Protein AF-A0ABD0PYE1-F1 (afdb_monomer_lite)

Organism: Cirrhinus mrigala (NCBI:txid683832)

InterPro domains:
  IPR011009 Protein kinase-like domain superfamily [SSF56112] (1-50)

Sequence (50 aa):
VCIVQKRDTEKMYAMKYMNKQQCIERDEVRNVFRELEILQEIEHVFLVNL

pLDDT: mean 97.75, std 0.66, range [95.25, 98.56]

Foldseek 3Di:
DDWDADVPPRDIDDDDDDDPVVCVVVVVPVVVVVVVVVLVVDDDPPDRHD

Radius of gyration: 13.33 Å; chains: 1; bounding box: 34×23×29 Å

Structure (mmCIF, N/CA/C/O backbone):
data_AF-A0ABD0PYE1-F1
#
_entry.id   AF-A0ABD0PYE1-F1
#
loop_
_atom_site.group_PDB
_atom_site.id
_atom_site.type_symbol
_atom_site.label_atom_id
_atom_site.label_alt_id
_atom_site.label_comp_id
_atom_site.label_asym_id
_atom_site.label_entity_id
_atom_site.label_seq_id
_atom_site.pdbx_PDB_ins_code
_atom_site.Cartn_x
_atom_site.Cartn_y
_atom_site.Cartn_z
_atom_site.occupancy
_atom_site.B_iso_or_equiv
_atom_site.auth_seq_id
_atom_site.auth_comp_id
_atom_site.auth_asym_id
_atom_site.auth_atom_id
_atom_site.pdbx_PDB_model_num
ATOM 1 N N . VAL A 1 1 ? -3.331 8.421 -3.215 1.00 95.88 1 VAL A N 1
ATOM 2 C CA . VAL A 1 1 ? -2.193 7.789 -3.921 1.00 95.88 1 VAL A CA 1
ATOM 3 C C . VAL A 1 1 ? -1.232 8.889 -4.337 1.00 95.88 1 VAL A C 1
ATOM 5 O O . VAL A 1 1 ? -1.715 9.947 -4.723 1.00 95.88 1 VAL A O 1
ATOM 8 N N . CYS A 1 2 ? 0.077 8.682 -4.223 1.00 98.00 2 CYS A N 1
ATOM 9 C CA . CYS A 1 2 ? 1.108 9.611 -4.692 1.00 98.00 2 CYS A CA 1
ATOM 10 C C . CYS A 1 2 ? 2.249 8.861 -5.396 1.00 98.00 2 CYS A C 1
ATOM 12 O O . CYS A 1 2 ? 2.377 7.646 -5.253 1.00 98.00 2 CYS A O 1
ATOM 14 N N . ILE A 1 3 ? 3.071 9.597 -6.143 1.00 98.06 3 ILE A N 1
ATOM 15 C CA . ILE A 1 3 ? 4.325 9.095 -6.708 1.00 98.06 3 ILE A CA 1
ATOM 16 C C . ILE A 1 3 ? 5.425 9.269 -5.653 1.00 98.06 3 ILE A C 1
ATOM 18 O O . ILE A 1 3 ? 5.552 10.347 -5.071 1.00 98.06 3 ILE A O 1
ATOM 22 N N . VAL A 1 4 ? 6.217 8.225 -5.410 1.00 98.44 4 VAL A N 1
ATOM 23 C CA . VAL A 1 4 ? 7.332 8.231 -4.449 1.00 98.44 4 VAL A CA 1
ATOM 24 C C . VAL A 1 4 ? 8.605 7.678 -5.080 1.00 98.44 4 VAL A C 1
ATOM 26 O O . VAL A 1 4 ? 8.535 6.873 -6.003 1.00 98.44 4 VAL A O 1
ATOM 29 N N . GLN A 1 5 ? 9.763 8.073 -4.551 1.00 98.56 5 GLN A N 1
ATOM 30 C CA . GLN A 1 5 ? 11.064 7.529 -4.937 1.00 98.56 5 GLN A CA 1
ATOM 31 C C . GLN A 1 5 ? 11.693 6.782 -3.759 1.00 98.56 5 GLN A C 1
ATOM 33 O O . GLN A 1 5 ? 11.816 7.328 -2.657 1.00 98.56 5 GLN A O 1
ATOM 38 N N . LYS A 1 6 ? 12.114 5.534 -3.977 1.00 98.19 6 LYS A N 1
ATOM 39 C CA . LYS A 1 6 ? 12.840 4.752 -2.973 1.00 98.19 6 LYS A CA 1
ATOM 40 C C . LYS A 1 6 ? 14.295 5.235 -2.926 1.00 98.19 6 LYS A C 1
ATOM 42 O O . LYS A 1 6 ? 15.024 5.094 -3.900 1.00 98.19 6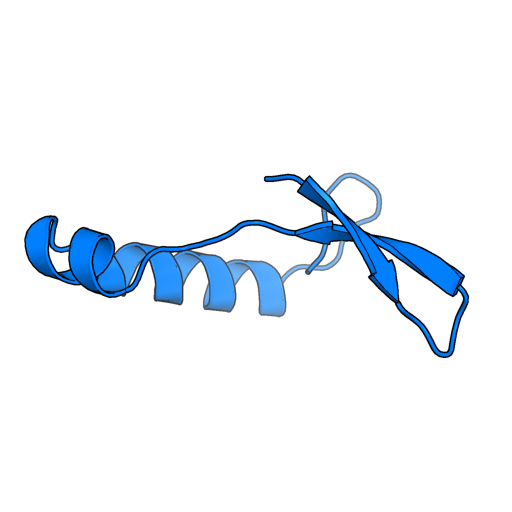 LYS A O 1
ATOM 47 N N . ARG A 1 7 ? 14.710 5.820 -1.798 1.00 98.06 7 ARG A N 1
ATOM 48 C CA . ARG A 1 7 ? 15.950 6.622 -1.677 1.00 98.06 7 ARG A CA 1
ATOM 49 C C . ARG A 1 7 ? 17.255 5.898 -2.022 1.00 98.06 7 ARG A C 1
ATOM 51 O O . ARG A 1 7 ? 18.196 6.543 -2.446 1.00 98.06 7 ARG A O 1
ATOM 58 N N . ASP A 1 8 ? 17.327 4.596 -1.798 1.00 98.25 8 ASP A N 1
ATOM 59 C CA . ASP A 1 8 ? 18.535 3.783 -2.000 1.00 98.25 8 ASP A CA 1
ATOM 60 C C . ASP A 1 8 ? 18.673 3.227 -3.428 1.00 98.25 8 ASP A C 1
ATOM 62 O O . ASP A 1 8 ? 19.769 2.881 -3.849 1.00 98.25 8 ASP A O 1
ATOM 66 N N . THR A 1 9 ? 17.568 3.117 -4.167 1.00 98.25 9 THR A N 1
ATOM 67 C CA . THR A 1 9 ? 17.526 2.535 -5.524 1.00 98.25 9 THR A CA 1
ATOM 68 C C . THR A 1 9 ? 17.105 3.540 -6.585 1.00 98.25 9 THR A C 1
ATOM 70 O O . THR A 1 9 ? 17.093 3.199 -7.763 1.00 98.25 9 THR A O 1
ATOM 73 N N . GLU A 1 10 ? 16.676 4.732 -6.166 1.00 97.75 10 GLU A N 1
ATOM 74 C CA . GLU A 1 10 ? 16.114 5.799 -7.001 1.00 97.75 10 GLU A CA 1
ATOM 75 C C . GLU A 1 10 ? 14.889 5.382 -7.837 1.00 97.75 10 GLU A C 1
ATOM 77 O O . GLU A 1 10 ? 14.397 6.156 -8.660 1.00 97.75 10 GLU A O 1
ATOM 82 N N . LYS A 1 11 ? 14.340 4.186 -7.588 1.00 98.31 11 LYS A N 1
ATOM 83 C CA . LYS A 1 11 ? 13.167 3.651 -8.279 1.00 98.31 11 LYS A CA 1
ATOM 84 C C . LYS A 1 11 ? 11.901 4.395 -7.863 1.00 98.31 11 LYS A C 1
ATOM 86 O O . LYS A 1 11 ? 11.691 4.680 -6.682 1.00 98.31 11 LYS A O 1
ATOM 91 N N . MET A 1 12 ? 11.052 4.665 -8.848 1.00 98.38 12 MET A N 1
ATOM 92 C CA . MET A 1 12 ? 9.762 5.326 -8.669 1.00 98.38 12 MET A CA 1
ATOM 93 C C . MET A 1 12 ? 8.654 4.296 -8.419 1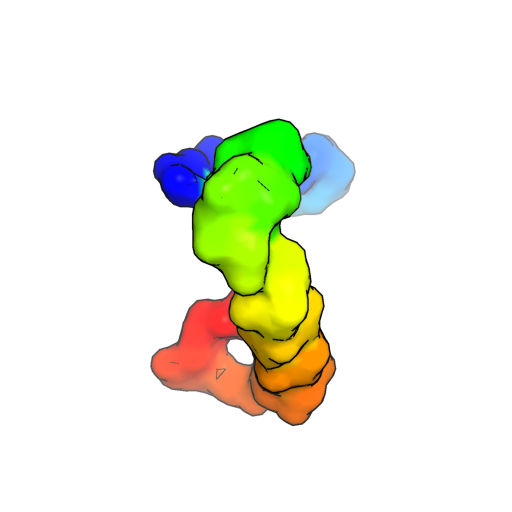.00 98.38 12 MET A C 1
ATOM 95 O O . MET A 1 12 ? 8.616 3.264 -9.083 1.00 98.38 12 MET A O 1
ATOM 99 N N . TYR A 1 13 ? 7.738 4.598 -7.499 1.00 98.44 13 TYR A N 1
ATOM 100 C CA . TYR A 1 13 ? 6.600 3.749 -7.131 1.00 98.44 13 TYR A CA 1
ATOM 101 C C . TYR A 1 13 ? 5.327 4.580 -6.930 1.00 98.44 13 TYR A C 1
ATOM 103 O O . TYR A 1 13 ? 5.387 5.795 -6.722 1.00 98.44 13 TYR A O 1
ATOM 111 N N . ALA A 1 14 ? 4.172 3.914 -6.937 1.00 98.25 14 ALA A N 1
ATOM 112 C CA . ALA A 1 14 ? 2.914 4.482 -6.466 1.00 98.25 14 ALA A CA 1
ATOM 113 C C . ALA A 1 14 ? 2.682 4.085 -4.998 1.00 98.25 14 ALA A C 1
ATOM 115 O O . ALA A 1 14 ? 2.724 2.908 -4.660 1.00 98.25 14 ALA A O 1
ATOM 116 N N . MET A 1 15 ? 2.409 5.053 -4.120 1.00 98.19 15 MET A N 1
ATOM 117 C CA . MET A 1 15 ? 2.116 4.813 -2.703 1.00 98.19 15 MET A CA 1
ATOM 118 C C . MET A 1 15 ? 0.666 5.185 -2.379 1.00 98.19 15 MET A C 1
ATOM 120 O O . MET A 1 15 ? 0.220 6.316 -2.601 1.00 98.19 15 MET A O 1
ATOM 124 N N . LYS A 1 16 ? -0.090 4.234 -1.825 1.00 97.25 16 LYS A N 1
ATOM 125 C CA . LYS A 1 16 ? -1.463 4.434 -1.341 1.00 97.25 16 LYS A CA 1
ATOM 126 C C . LYS A 1 16 ? -1.445 4.691 0.170 1.00 97.25 16 LYS A C 1
ATOM 128 O O . LYS A 1 16 ? -1.084 3.814 0.944 1.00 97.25 16 LYS A O 1
ATOM 133 N N . TYR A 1 17 ? -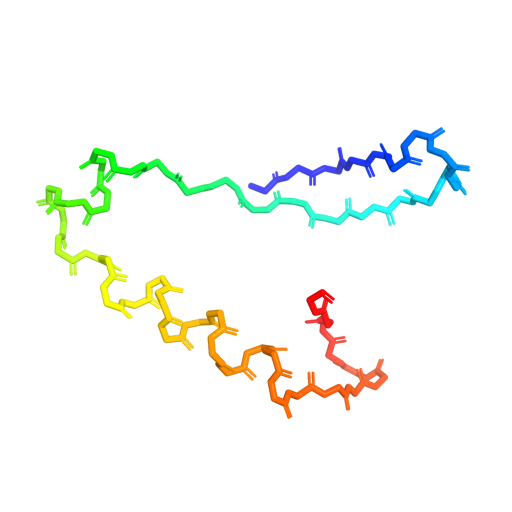1.842 5.890 0.597 1.00 96.94 17 TYR A N 1
ATOM 134 C CA . TYR A 1 17 ? -1.999 6.204 2.020 1.00 96.94 17 TYR A CA 1
ATOM 135 C C . TYR A 1 17 ? -3.330 5.684 2.552 1.00 96.94 17 TYR A C 1
ATOM 137 O O . TYR A 1 17 ? -4.375 5.986 1.978 1.00 96.94 17 TYR A O 1
ATOM 145 N N . MET A 1 18 ? -3.277 4.997 3.692 1.00 97.06 18 MET A N 1
ATOM 146 C CA . MET A 1 18 ? -4.452 4.577 4.453 1.00 97.06 18 MET A CA 1
ATOM 147 C C . MET A 1 18 ? -4.421 5.240 5.831 1.00 97.06 18 MET A C 1
ATOM 149 O O . MET A 1 18 ? -3.489 5.039 6.612 1.00 97.06 18 MET A O 1
ATOM 153 N N . ASN A 1 19 ? -5.424 6.068 6.132 1.00 97.81 19 ASN A N 1
ATOM 154 C CA . ASN A 1 19 ? -5.540 6.710 7.438 1.00 97.81 19 ASN A CA 1
ATOM 155 C C . ASN A 1 19 ? -6.135 5.717 8.447 1.00 97.81 19 ASN A C 1
ATOM 157 O O . ASN A 1 19 ? -7.295 5.333 8.319 1.00 97.81 19 ASN A O 1
ATOM 161 N N . LYS A 1 20 ? -5.351 5.330 9.462 1.00 97.56 20 LYS A N 1
ATOM 162 C CA . LYS A 1 20 ? -5.755 4.323 10.459 1.00 97.56 20 LYS A CA 1
ATOM 163 C C . LYS A 1 20 ? 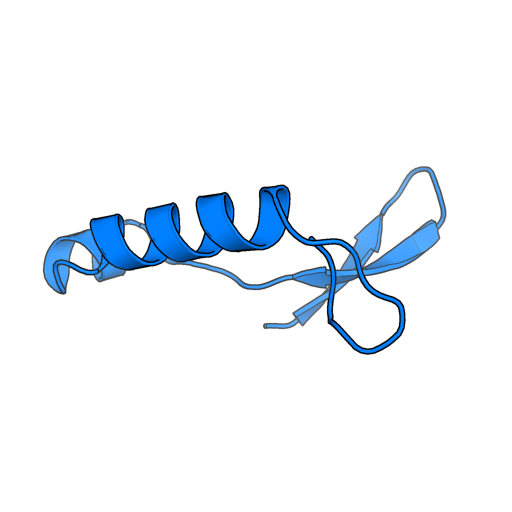-7.046 4.689 11.192 1.00 97.56 20 LYS A C 1
ATOM 165 O O . LYS A 1 20 ? -7.914 3.836 11.326 1.00 97.56 20 LYS A O 1
ATOM 170 N N . GLN A 1 21 ? -7.182 5.942 11.621 1.00 98.25 21 GLN A N 1
ATOM 171 C CA . GLN A 1 21 ? -8.351 6.404 12.368 1.00 98.25 21 GLN A CA 1
ATOM 172 C C . GLN A 1 21 ? -9.619 6.314 11.511 1.00 98.25 21 GLN A C 1
ATOM 174 O O . GLN A 1 21 ? -10.598 5.702 11.926 1.00 98.25 21 GLN A O 1
ATOM 179 N N 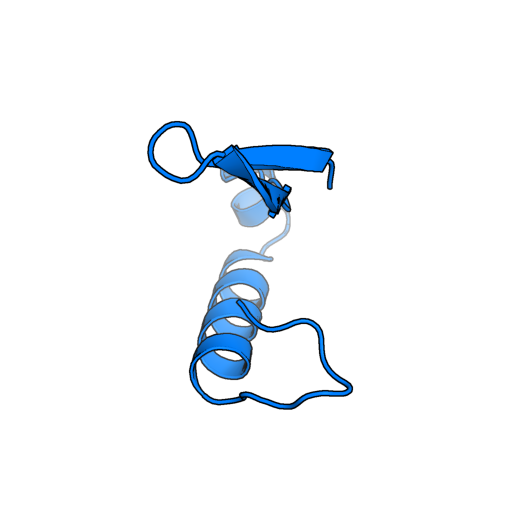. GLN A 1 22 ? -9.562 6.804 10.268 1.00 98.12 22 GLN A N 1
ATOM 180 C CA . GLN A 1 22 ? -10.693 6.704 9.339 1.00 98.12 22 GLN A CA 1
ATOM 181 C C . GLN A 1 22 ? -11.033 5.252 8.984 1.00 98.12 22 GLN A C 1
ATOM 183 O O . GLN A 1 22 ? -12.202 4.934 8.791 1.00 98.12 22 GLN A O 1
ATOM 188 N N . CYS A 1 23 ? -10.035 4.365 8.900 1.00 98.12 23 CYS A N 1
ATOM 189 C CA . CYS A 1 23 ? -10.283 2.946 8.642 1.00 98.12 23 CYS A CA 1
ATOM 190 C C . CYS A 1 23 ? -11.037 2.283 9.801 1.00 98.12 23 CYS A C 1
ATOM 192 O O . CYS A 1 23 ? -11.899 1.450 9.550 1.00 98.12 23 CYS A O 1
ATOM 194 N N . ILE A 1 24 ? -10.733 2.650 11.050 1.00 98.19 24 ILE A N 1
ATOM 195 C CA . ILE A 1 24 ? -11.444 2.144 12.234 1.00 98.19 24 ILE A CA 1
ATOM 196 C C . ILE A 1 24 ? -12.868 2.706 12.275 1.00 98.19 24 ILE A C 1
ATOM 198 O O . ILE A 1 24 ? -13.818 1.947 12.424 1.00 98.19 24 ILE A O 1
ATOM 202 N N . GLU A 1 25 ? -13.025 4.019 12.088 1.00 98.38 25 GLU A N 1
ATOM 203 C CA . GLU A 1 25 ? -14.331 4.700 12.117 1.00 98.38 25 GLU A CA 1
ATOM 204 C C . GLU A 1 25 ? -15.307 4.183 11.053 1.00 98.38 25 GLU A C 1
ATOM 206 O O . GLU A 1 25 ? -16.518 4.234 11.253 1.00 98.38 25 GLU A O 1
ATOM 211 N N . ARG A 1 26 ? -14.785 3.688 9.926 1.00 97.88 26 ARG A N 1
ATOM 212 C CA . ARG A 1 26 ? -15.571 3.166 8.800 1.00 97.88 26 ARG A CA 1
ATOM 213 C C . ARG A 1 26 ? -15.622 1.635 8.728 1.00 97.88 26 ARG A C 1
ATOM 215 O O . ARG A 1 26 ? -16.170 1.118 7.767 1.00 97.88 26 ARG A O 1
ATOM 222 N N . ASP A 1 27 ? -15.049 0.927 9.704 1.00 97.19 27 ASP A N 1
ATOM 223 C CA . ASP A 1 27 ? -14.922 -0.544 9.712 1.00 97.19 27 ASP A CA 1
ATOM 224 C C . ASP A 1 27 ? -14.221 -1.133 8.460 1.00 97.19 27 ASP A C 1
ATOM 226 O O . ASP A 1 27 ? -14.477 -2.248 8.014 1.00 97.19 27 ASP A O 1
ATOM 230 N N . GLU A 1 28 ? -13.274 -0.386 7.886 1.00 98.06 28 GLU A N 1
ATOM 231 C CA . GLU A 1 28 ? -12.553 -0.754 6.655 1.00 98.06 28 GLU A CA 1
ATOM 232 C C . GLU A 1 28 ? -11.276 -1.558 6.920 1.00 98.06 28 GLU A C 1
ATOM 234 O O . GLU A 1 28 ? -10.634 -2.045 5.990 1.00 98.06 28 GLU A O 1
ATOM 239 N N . VAL A 1 29 ? -10.879 -1.720 8.186 1.00 98.12 29 VAL A N 1
ATOM 240 C CA . VAL A 1 29 ? -9.614 -2.372 8.572 1.00 98.12 29 VAL A CA 1
ATOM 241 C C . VAL A 1 29 ? -9.474 -3.755 7.925 1.00 98.12 29 VAL A C 1
ATOM 243 O O . VAL A 1 29 ? -8.421 -4.073 7.376 1.00 98.12 29 VAL A O 1
ATOM 246 N N . ARG A 1 30 ? -10.550 -4.553 7.919 1.00 98.19 30 ARG A N 1
ATOM 247 C CA . ARG A 1 30 ? -10.565 -5.889 7.299 1.00 98.19 30 ARG A CA 1
ATOM 248 C C . ARG A 1 30 ? -10.338 -5.837 5.791 1.00 98.19 30 ARG A C 1
ATOM 250 O O . ARG A 1 30 ? -9.636 -6.688 5.256 1.00 98.19 30 ARG A O 1
ATOM 257 N N . ASN A 1 31 ? -10.904 -4.839 5.118 1.00 97.75 31 ASN A N 1
ATOM 258 C CA . ASN A 1 31 ? -10.760 -4.674 3.675 1.00 97.75 31 ASN A CA 1
ATOM 259 C C . ASN A 1 31 ? -9.330 -4.263 3.310 1.00 97.75 31 ASN A C 1
ATOM 261 O O . ASN A 1 31 ? -8.783 -4.784 2.342 1.00 97.75 31 ASN A O 1
ATOM 265 N N . VAL A 1 32 ? -8.693 -3.411 4.124 1.00 98.00 32 VAL A N 1
ATOM 266 C CA . VAL A 1 32 ? -7.276 -3.045 3.947 1.00 98.00 32 VAL A CA 1
ATOM 267 C C . VAL A 1 32 ? -6.360 -4.261 4.083 1.00 98.00 32 VAL A C 1
ATOM 269 O O . VAL A 1 32 ? -5.472 -4.447 3.255 1.00 98.00 32 VAL A O 1
ATOM 272 N N . PHE A 1 33 ? -6.571 -5.107 5.098 1.00 98.19 33 PHE A N 1
ATOM 273 C CA . PHE A 1 33 ? -5.778 -6.331 5.255 1.00 98.19 33 PHE A CA 1
ATOM 274 C C . PHE A 1 33 ? -6.011 -7.318 4.114 1.00 98.19 33 PHE A C 1
ATOM 276 O O . PHE A 1 33 ? -5.043 -7.820 3.555 1.00 98.19 33 PHE A O 1
ATOM 283 N N . ARG A 1 34 ? -7.266 -7.521 3.702 1.00 98.19 34 ARG A N 1
ATOM 284 C CA . ARG A 1 34 ? -7.590 -8.393 2.570 1.00 98.19 34 ARG A CA 1
ATOM 285 C C . ARG A 1 34 ? -6.932 -7.925 1.268 1.00 98.19 34 ARG A C 1
ATOM 287 O O . ARG A 1 34 ? -6.456 -8.754 0.504 1.00 98.19 34 ARG A O 1
ATOM 294 N N . GLU A 1 35 ? -6.898 -6.617 1.002 1.00 97.56 35 GLU A N 1
ATOM 295 C CA . GLU A 1 35 ? -6.188 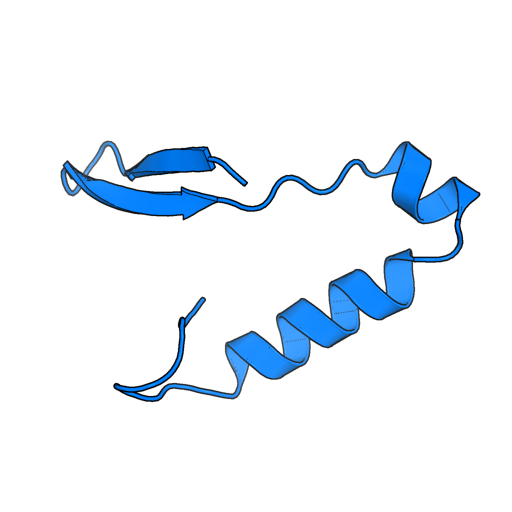-6.061 -0.162 1.00 97.56 35 GLU A CA 1
ATOM 296 C C . GLU A 1 35 ? -4.689 -6.395 -0.113 1.00 97.56 35 GLU A C 1
ATOM 298 O O . GLU A 1 35 ? -4.131 -6.827 -1.118 1.00 97.56 35 GLU A O 1
ATOM 303 N N . LEU A 1 36 ? -4.049 -6.246 1.053 1.00 97.69 36 LEU A N 1
ATOM 304 C CA . LEU A 1 36 ? -2.636 -6.590 1.236 1.00 97.69 36 LEU A CA 1
ATOM 305 C C . LEU A 1 36 ? -2.370 -8.090 1.060 1.00 97.69 36 LEU A C 1
ATOM 307 O O . LEU A 1 36 ? -1.409 -8.439 0.385 1.00 97.69 36 LEU A O 1
ATOM 311 N N . GLU A 1 37 ? -3.205 -8.957 1.637 1.00 98.12 37 GLU A N 1
ATOM 312 C CA . GLU A 1 37 ? -3.088 -10.418 1.506 1.00 98.12 37 GLU A CA 1
ATOM 313 C C . GLU A 1 37 ? -3.172 -10.844 0.035 1.00 98.12 37 GLU A C 1
ATOM 315 O O . GLU A 1 37 ? -2.278 -11.519 -0.466 1.00 98.12 37 GLU A O 1
ATOM 320 N N . ILE A 1 38 ? -4.191 -10.371 -0.692 1.00 97.69 38 ILE A N 1
ATOM 321 C CA . ILE A 1 38 ? -4.383 -10.705 -2.110 1.00 97.69 38 ILE A CA 1
ATOM 322 C C . ILE A 1 38 ? -3.197 -10.229 -2.959 1.00 97.69 38 ILE A C 1
ATOM 324 O O . ILE A 1 38 ? -2.710 -10.972 -3.807 1.00 97.69 38 ILE A O 1
ATOM 328 N N . LEU A 1 39 ? -2.725 -8.995 -2.757 1.00 97.50 39 LEU A N 1
ATOM 329 C CA . LEU A 1 39 ? -1.640 -8.435 -3.570 1.00 97.50 39 LEU A CA 1
ATOM 330 C C . LEU A 1 39 ? -0.260 -9.023 -3.239 1.00 97.50 39 LEU A C 1
ATOM 332 O O . LEU A 1 39 ? 0.631 -8.940 -4.076 1.00 97.50 39 LEU A O 1
ATOM 336 N N . GLN A 1 40 ? -0.069 -9.619 -2.058 1.00 97.25 40 GLN A N 1
ATOM 337 C CA . GLN A 1 40 ? 1.157 -10.359 -1.729 1.00 97.25 40 GLN A CA 1
ATOM 338 C C . GLN A 1 40 ? 1.226 -11.728 -2.419 1.00 97.25 40 GLN A C 1
ATOM 340 O O . GLN A 1 40 ? 2.321 -12.239 -2.639 1.00 97.25 40 GLN A O 1
ATOM 345 N N . GLU A 1 41 ? 0.080 -12.323 -2.758 1.00 97.69 41 GLU A N 1
ATOM 346 C CA . GLU A 1 41 ? -0.000 -13.651 -3.383 1.00 97.69 41 GLU A CA 1
ATOM 347 C C . GLU A 1 41 ? -0.019 -13.608 -4.921 1.00 97.69 41 GLU A C 1
ATOM 349 O O . GLU A 1 41 ? 0.042 -14.655 -5.569 1.00 97.69 41 GLU A O 1
ATOM 354 N N . ILE A 1 42 ? -0.107 -12.418 -5.526 1.00 97.50 42 ILE A N 1
ATOM 355 C CA . ILE A 1 42 ? -0.251 -12.248 -6.975 1.00 97.50 42 ILE A CA 1
ATOM 356 C C . ILE A 1 42 ? 0.905 -11.416 -7.532 1.00 97.50 42 ILE A C 1
ATOM 358 O O . ILE A 1 42 ? 1.118 -10.277 -7.129 1.00 97.50 42 ILE A O 1
ATOM 362 N N . GLU A 1 43 ? 1.581 -11.957 -8.545 1.00 97.19 43 GLU A N 1
ATOM 363 C CA . GLU A 1 43 ? 2.562 -11.235 -9.353 1.00 97.19 43 GLU A CA 1
ATOM 364 C C . GLU A 1 43 ? 2.265 -11.455 -10.839 1.00 97.19 43 GLU A C 1
ATOM 366 O O . GLU A 1 43 ? 2.197 -12.590 -11.319 1.00 97.19 43 GLU A O 1
ATOM 371 N N . HIS A 1 44 ? 2.049 -10.371 -11.585 1.00 97.75 44 HIS A N 1
ATOM 372 C CA . HIS A 1 44 ? 1.766 -10.465 -13.013 1.00 97.75 44 HIS A CA 1
ATOM 373 C C . HIS A 1 44 ? 2.182 -9.204 -13.777 1.00 97.75 44 HIS A C 1
ATOM 375 O O . HIS A 1 44 ? 2.013 -8.084 -13.301 1.00 97.75 44 HIS A O 1
ATOM 381 N N . VAL A 1 45 ? 2.658 -9.365 -15.018 1.00 97.81 45 VAL A N 1
ATOM 382 C CA . VAL A 1 45 ? 3.139 -8.250 -15.864 1.00 97.81 45 VAL A CA 1
ATOM 383 C C . VAL A 1 45 ? 2.040 -7.249 -16.255 1.00 97.81 45 VAL A C 1
ATOM 385 O O . VAL A 1 45 ? 2.322 -6.090 -16.544 1.00 97.81 45 VAL A O 1
ATOM 388 N N . PHE A 1 46 ? 0.780 -7.688 -16.251 1.00 98.00 46 PHE A N 1
ATOM 389 C CA . PHE A 1 46 ? -0.389 -6.843 -16.540 1.00 98.00 46 PHE A CA 1
ATOM 390 C C . PHE A 1 46 ? -1.119 -6.343 -15.283 1.00 98.00 46 PHE A C 1
ATOM 392 O O . PHE A 1 46 ? -2.194 -5.760 -15.408 1.00 98.00 46 PHE A O 1
ATOM 399 N N . LEU A 1 47 ? -0.569 -6.575 -14.087 1.00 96.69 47 LEU A N 1
ATOM 400 C CA . LEU A 1 47 ? -1.125 -6.090 -12.823 1.00 96.69 47 LEU A CA 1
ATOM 401 C C . LEU A 1 47 ? -0.164 -5.110 -12.148 1.00 96.69 47 LEU A C 1
ATOM 403 O O . LEU A 1 47 ? 1.044 -5.123 -12.379 1.00 96.69 47 LEU A O 1
ATOM 407 N N . VAL A 1 48 ? -0.719 -4.244 -11.300 1.00 96.81 48 VAL A N 1
ATOM 408 C CA . VAL A 1 48 ? 0.080 -3.404 -10.405 1.00 96.81 48 VAL A CA 1
ATOM 409 C C . VAL A 1 48 ? 0.457 -4.258 -9.200 1.00 96.81 48 VAL A C 1
ATOM 411 O O . VAL A 1 48 ? -0.383 -4.507 -8.339 1.00 96.81 48 VAL A O 1
ATOM 414 N N . ASN A 1 49 ? 1.699 -4.732 -9.185 1.00 96.56 49 ASN A N 1
ATOM 415 C CA . ASN A 1 49 ? 2.234 -5.555 -8.099 1.00 96.56 49 ASN A CA 1
ATOM 416 C C . ASN A 1 49 ? 2.579 -4.685 -6.872 1.00 96.56 49 ASN A C 1
ATOM 418 O O . ASN A 1 49 ? 2.811 -3.478 -7.020 1.00 96.56 49 ASN A O 1
ATOM 422 N N . LEU A 1 50 ? 2.581 -5.299 -5.682 1.00 95.25 50 LEU A N 1
ATOM 423 C CA . LEU A 1 50 ? 2.901 -4.649 -4.402 1.00 95.25 50 LEU A CA 1
ATOM 424 C C . LEU A 1 50 ? 4.404 -4.382 -4.223 1.00 95.25 50 LEU A C 1
ATOM 426 O O . LEU A 1 50 ? 5.219 -5.245 -4.616 1.00 95.25 50 LEU A O 1
#

Secondary structure (DSSP, 8-state):
-EEEE-TTT--EEEE----HHHHHHTT-HHHHHHHHHHHHH---TTS---